Protein AF-A0A4Q5NP94-F1 (afdb_monomer_lite)

Foldseek 3Di:
DCVVVVVVLLVVLVVLLCLLLVFPDWDWDQDPVGIKIWGDDPPKIWIWDDDPSHTAWIFIHPPPQTKIKGFDPPPPDVPPDTQIDTDHGPDPDVVRLQSVLSSCLQQVDDDCVSCVNNVNRVVPQDPVNSVVSPVSGDPVSGDVVVVVVVD

Sequence (151 aa):
MEFEDVSEEIEWEARRVAAAFGVETFECLRGPWGLKWSGLLGTMQVTWSLRDKVVSYIELGPEGWGIELMLEPLEPFESGLTEWWFRPAKWDTPEWNELAARGLYRLGFEAEETMFEVGVILSAFSAHKKLELRLSMPREFWPQKWLDEGR

pLDDT: mean 78.72, std 16.16, range [39.88, 97.25]

Structure (mmCIF, N/CA/C/O backbone):
data_AF-A0A4Q5NP94-F1
#
_entry.id   AF-A0A4Q5NP94-F1
#
loop_
_atom_site.group_PDB
_atom_site.id
_atom_site.type_symbol
_atom_site.label_atom_id
_atom_site.label_alt_id
_atom_site.label_comp_id
_atom_site.label_asym_id
_atom_site.label_entity_id
_atom_site.label_seq_id
_atom_site.pdbx_PDB_ins_code
_atom_site.Cartn_x
_atom_site.Cartn_y
_atom_site.Cartn_z
_atom_site.occupancy
_atom_site.B_iso_or_equiv
_atom_site.auth_seq_id
_atom_site.auth_comp_id
_atom_site.auth_asym_id
_atom_site.auth_atom_id
_atom_site.pdbx_PDB_model_num
ATOM 1 N N . MET A 1 1 ? 19.185 -18.940 14.471 1.00 44.28 1 MET A N 1
ATOM 2 C CA . MET A 1 1 ? 17.785 -19.395 14.350 1.00 44.28 1 MET A CA 1
ATOM 3 C C . MET A 1 1 ? 16.957 -18.147 14.077 1.00 44.28 1 MET A C 1
ATOM 5 O O . MET A 1 1 ? 16.234 -17.702 14.944 1.00 44.28 1 MET A O 1
ATOM 9 N N . GLU A 1 2 ? 17.182 -17.520 12.916 1.00 54.94 2 GLU A N 1
ATOM 10 C CA . GLU A 1 2 ? 16.651 -16.179 12.578 1.00 54.94 2 GLU A CA 1
ATOM 11 C C . GLU A 1 2 ? 15.972 -16.156 11.194 1.00 54.94 2 GLU A C 1
ATOM 13 O O . GLU A 1 2 ? 15.407 -15.152 10.792 1.00 54.94 2 GLU A O 1
ATOM 18 N N . PHE A 1 3 ? 16.016 -17.265 10.444 1.00 51.44 3 PHE A N 1
ATOM 19 C CA . PHE A 1 3 ? 15.468 -17.323 9.085 1.00 51.44 3 PHE A CA 1
ATOM 20 C C . PHE A 1 3 ? 13.944 -17.499 9.048 1.00 51.44 3 PHE A C 1
ATOM 22 O O . PHE A 1 3 ? 13.313 -17.014 8.116 1.00 51.44 3 PHE A O 1
ATOM 29 N N . GLU A 1 4 ? 13.357 -18.175 10.041 1.00 64.12 4 GLU A N 1
ATOM 30 C CA . GLU A 1 4 ? 11.899 -18.350 10.138 1.00 64.12 4 GLU A CA 1
ATOM 31 C C . GLU A 1 4 ? 11.216 -17.024 10.514 1.00 64.12 4 GLU A C 1
ATOM 33 O O . GLU A 1 4 ? 10.288 -16.604 9.830 1.00 64.12 4 GLU A O 1
ATOM 38 N N . ASP A 1 5 ? 11.766 -16.298 11.490 1.00 66.44 5 ASP A N 1
ATOM 39 C CA . ASP A 1 5 ? 11.235 -15.014 11.982 1.00 66.44 5 ASP A CA 1
ATOM 40 C C . ASP A 1 5 ? 11.221 -13.923 10.890 1.00 66.44 5 ASP A C 1
ATOM 42 O O . ASP A 1 5 ? 10.228 -13.237 10.653 1.00 66.44 5 ASP A O 1
ATOM 46 N N . VAL A 1 6 ? 12.297 -13.845 10.097 1.00 69.19 6 VAL A N 1
ATOM 47 C CA . VAL A 1 6 ? 12.372 -12.925 8.950 1.00 69.19 6 VAL A CA 1
ATOM 48 C C . VAL A 1 6 ? 11.313 -13.248 7.888 1.00 69.19 6 VAL A C 1
ATOM 50 O O . VAL A 1 6 ? 10.810 -12.330 7.242 1.00 69.19 6 VAL A O 1
ATOM 53 N N . SER A 1 7 ? 10.956 -14.522 7.696 1.00 82.38 7 SER A N 1
ATOM 54 C CA . SER A 1 7 ? 9.940 -14.903 6.708 1.00 82.38 7 SER A CA 1
ATOM 55 C C . SER A 1 7 ? 8.522 -14.527 7.144 1.00 82.38 7 SER A C 1
ATOM 57 O O . SER A 1 7 ? 7.752 -14.036 6.318 1.00 82.38 7 SER A O 1
ATOM 59 N N . GLU A 1 8 ? 8.205 -14.667 8.434 1.00 88.56 8 GLU A N 1
ATOM 60 C CA . GLU A 1 8 ? 6.893 -14.304 8.979 1.00 88.56 8 GLU A CA 1
ATOM 61 C C . GLU A 1 8 ? 6.660 -12.793 8.928 1.00 88.56 8 GLU A C 1
ATOM 63 O O . GLU A 1 8 ? 5.596 -12.349 8.495 1.00 88.56 8 GLU A O 1
ATOM 68 N N . GLU A 1 9 ? 7.666 -11.994 9.289 1.00 88.88 9 GLU A N 1
ATOM 69 C CA . GLU A 1 9 ? 7.569 -10.533 9.222 1.00 88.88 9 GLU A CA 1
ATOM 70 C C . GLU A 1 9 ? 7.396 -10.028 7.781 1.00 88.88 9 GLU A C 1
ATOM 72 O O . GLU A 1 9 ? 6.581 -9.142 7.520 1.00 88.88 9 GLU A O 1
ATOM 77 N N . ILE A 1 10 ? 8.119 -10.619 6.823 1.00 90.31 10 ILE A N 1
ATOM 78 C CA . ILE A 1 10 ? 7.990 -10.292 5.396 1.00 90.31 10 ILE A CA 1
ATOM 79 C C . ILE A 1 10 ? 6.588 -10.638 4.880 1.00 90.31 10 ILE A C 1
ATOM 81 O O . ILE A 1 10 ? 5.977 -9.843 4.162 1.00 90.31 10 ILE A O 1
ATOM 85 N N . GLU A 1 11 ? 6.059 -11.811 5.231 1.00 92.38 11 GLU A N 1
ATOM 86 C CA . GLU A 1 11 ? 4.698 -12.191 4.849 1.00 92.38 11 GLU A CA 1
ATOM 87 C C . GLU A 1 11 ? 3.646 -11.286 5.484 1.00 92.38 11 GLU A C 1
ATOM 89 O O . GLU A 1 11 ? 2.670 -10.916 4.825 1.00 92.38 11 GLU A O 1
ATOM 94 N N . TRP A 1 12 ? 3.834 -10.934 6.754 1.00 93.62 12 TRP A N 1
ATOM 95 C CA . TRP A 1 12 ? 2.938 -10.042 7.469 1.00 93.62 12 TRP A CA 1
ATOM 96 C C . TRP A 1 12 ? 2.894 -8.666 6.804 1.00 93.62 12 TRP A C 1
ATOM 98 O O . TRP A 1 12 ? 1.807 -8.161 6.516 1.00 93.62 12 TRP A O 1
ATOM 108 N N . GLU A 1 13 ? 4.053 -8.106 6.460 1.00 93.31 13 GLU A N 1
ATOM 109 C CA . GLU A 1 13 ? 4.137 -6.812 5.786 1.00 93.31 13 GLU A CA 1
ATOM 110 C C . GLU A 1 13 ? 3.532 -6.871 4.377 1.00 93.31 13 GLU A C 1
ATOM 112 O O . GLU A 1 13 ? 2.796 -5.971 3.968 1.00 93.31 13 GLU A O 1
ATOM 117 N N . ALA A 1 14 ? 3.736 -7.969 3.644 1.00 94.44 14 ALA A N 1
ATOM 118 C CA . ALA A 1 14 ? 3.099 -8.151 2.344 1.00 94.44 14 ALA A CA 1
ATOM 119 C C . ALA A 1 14 ? 1.563 -8.178 2.451 1.00 94.44 14 ALA A C 1
ATOM 121 O O . ALA A 1 14 ? 0.877 -7.554 1.638 1.00 94.44 14 ALA A O 1
ATOM 122 N N . ARG A 1 15 ? 1.012 -8.840 3.478 1.00 96.19 15 ARG A N 1
ATOM 123 C CA . ARG A 1 15 ? -0.436 -8.837 3.759 1.00 96.19 15 ARG A CA 1
ATOM 124 C C . ARG A 1 15 ? -0.931 -7.453 4.166 1.00 96.19 15 ARG A C 1
ATOM 126 O O . ARG A 1 15 ? -2.010 -7.056 3.729 1.00 96.19 15 ARG A O 1
ATOM 133 N N . ARG A 1 16 ? -0.141 -6.702 4.942 1.00 95.81 16 ARG A N 1
ATOM 134 C CA . ARG A 1 16 ? -0.450 -5.315 5.312 1.00 95.81 16 ARG A CA 1
ATOM 135 C C . ARG A 1 16 ? -0.604 -4.433 4.074 1.00 95.81 16 ARG A C 1
ATOM 137 O O . ARG A 1 16 ? -1.588 -3.700 3.973 1.00 95.81 16 ARG A O 1
ATOM 144 N N . VAL A 1 17 ? 0.319 -4.541 3.114 1.00 95.44 17 VAL A N 1
ATOM 145 C CA . VAL A 1 17 ? 0.234 -3.820 1.833 1.00 95.44 17 VAL A CA 1
ATOM 146 C C . VAL A 1 17 ? -0.987 -4.261 1.034 1.00 95.44 17 VAL A C 1
ATOM 148 O O . VAL A 1 17 ? -1.769 -3.410 0.613 1.00 95.44 17 VAL A O 1
ATOM 151 N N . ALA A 1 18 ? -1.216 -5.568 0.888 1.00 96.69 18 ALA A N 1
ATOM 152 C CA . ALA A 1 18 ? -2.396 -6.075 0.192 1.00 96.69 18 ALA A CA 1
ATOM 153 C C . ALA A 1 18 ? -3.700 -5.505 0.789 1.00 96.69 18 ALA A C 1
ATOM 155 O O . ALA A 1 18 ? -4.520 -4.940 0.063 1.00 96.69 18 ALA A O 1
ATOM 156 N N . ALA A 1 19 ? -3.846 -5.543 2.117 1.00 96.69 19 ALA A N 1
ATOM 157 C CA . ALA A 1 19 ? -5.000 -4.989 2.824 1.00 96.69 19 ALA A CA 1
ATOM 158 C C . ALA A 1 19 ? -5.136 -3.469 2.633 1.00 96.69 19 ALA A C 1
ATOM 160 O O . ALA A 1 19 ? -6.240 -2.969 2.407 1.00 96.69 19 ALA A O 1
ATOM 161 N N . ALA A 1 20 ? -4.025 -2.725 2.665 1.00 95.50 20 ALA A N 1
ATOM 162 C CA . ALA A 1 20 ? -4.031 -1.286 2.423 1.00 95.50 20 ALA A CA 1
ATOM 163 C C . ALA A 1 20 ? -4.581 -0.938 1.031 1.00 95.50 20 ALA A C 1
ATOM 165 O O . ALA A 1 20 ? -5.342 0.020 0.891 1.00 95.50 20 ALA A O 1
ATOM 166 N N . PHE A 1 21 ? -4.281 -1.741 0.013 1.00 94.50 21 PHE A N 1
ATOM 167 C CA . PHE A 1 21 ? -4.786 -1.533 -1.346 1.00 94.50 21 PHE A CA 1
ATOM 168 C C . PHE A 1 21 ? -6.103 -2.266 -1.642 1.00 94.50 21 PHE A C 1
ATOM 170 O O . PHE A 1 21 ? -6.683 -2.056 -2.701 1.00 94.50 21 PHE A O 1
ATOM 177 N N . GLY A 1 22 ? -6.633 -3.056 -0.703 1.00 95.50 22 GLY A N 1
ATOM 178 C 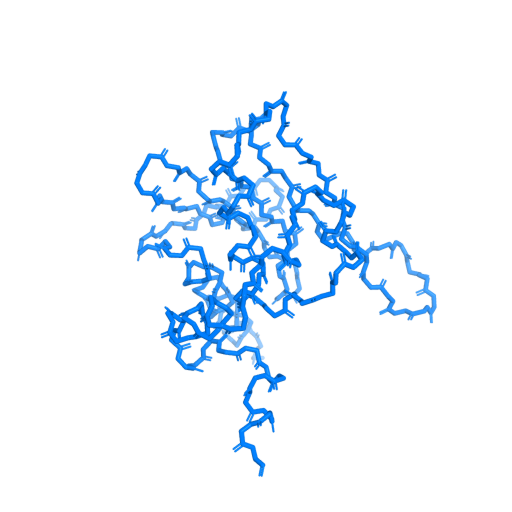CA . GLY A 1 22 ? -7.854 -3.846 -0.901 1.00 95.50 22 GLY A CA 1
ATOM 179 C C . GLY A 1 22 ? -7.665 -5.056 -1.823 1.00 95.50 22 GLY A C 1
ATOM 180 O O . GLY A 1 22 ? -8.627 -5.524 -2.423 1.00 95.50 22 GLY A O 1
ATOM 181 N N . VAL A 1 23 ? -6.433 -5.540 -1.964 1.00 96.81 23 VAL A N 1
ATOM 182 C CA . VAL A 1 23 ? -6.099 -6.738 -2.737 1.00 96.81 23 VAL A CA 1
ATOM 183 C C . VAL A 1 23 ? -6.438 -7.969 -1.898 1.00 96.81 23 VAL A C 1
ATOM 185 O O . VAL A 1 23 ? -5.832 -8.199 -0.854 1.00 96.81 23 VAL A O 1
ATOM 188 N N . GLU A 1 24 ? -7.403 -8.768 -2.353 1.00 94.88 24 GLU A N 1
ATOM 189 C CA . GLU A 1 24 ? -7.868 -9.955 -1.617 1.00 94.88 24 GLU A CA 1
ATOM 190 C C . GLU A 1 24 ? -6.936 -11.158 -1.791 1.00 94.88 24 GLU A C 1
ATOM 192 O O . GLU A 1 24 ? -6.704 -11.924 -0.857 1.00 94.88 24 GLU A O 1
ATOM 197 N N . THR A 1 25 ? -6.388 -11.318 -2.995 1.00 96.12 25 THR A N 1
ATOM 198 C CA . THR A 1 25 ? -5.493 -12.419 -3.353 1.00 96.12 25 THR A CA 1
ATOM 199 C C . THR A 1 25 ? -4.268 -11.878 -4.061 1.00 96.12 25 THR A C 1
ATOM 201 O O . THR A 1 25 ? -4.385 -11.046 -4.964 1.00 96.12 25 THR A O 1
ATOM 204 N N . PHE A 1 26 ? -3.104 -12.390 -3.689 1.00 97.25 26 PHE A N 1
ATOM 205 C CA . PHE A 1 26 ? -1.837 -12.015 -4.287 1.00 97.25 26 PHE A CA 1
ATOM 206 C C . PHE A 1 26 ? -0.894 -13.212 -4.330 1.00 97.25 26 PHE A C 1
ATOM 208 O O . PHE A 1 26 ? -1.030 -14.168 -3.564 1.00 97.25 26 PHE A O 1
ATOM 215 N N . GLU A 1 27 ? 0.075 -13.144 -5.226 1.00 96.25 27 GLU A N 1
ATOM 216 C CA . GLU A 1 27 ? 1.134 -14.130 -5.379 1.00 96.25 27 GLU A CA 1
ATOM 217 C C . GLU A 1 27 ? 2.496 -13.503 -5.093 1.00 96.25 27 GLU A C 1
ATOM 219 O O . GLU A 1 27 ? 2.693 -12.302 -5.277 1.00 96.25 27 GLU A O 1
ATOM 224 N N . CYS A 1 28 ? 3.436 -14.327 -4.632 1.00 95.44 28 CYS A N 1
ATOM 225 C CA . CYS A 1 28 ? 4.830 -13.941 -4.457 1.00 95.44 28 CYS A CA 1
ATOM 226 C C . CYS A 1 28 ? 5.644 -14.465 -5.643 1.00 95.44 28 CYS A C 1
ATOM 228 O O . CYS A 1 28 ? 5.729 -15.671 -5.882 1.00 95.44 28 CYS A O 1
ATOM 230 N N . LEU A 1 29 ? 6.253 -13.545 -6.376 1.00 90.81 29 LEU A N 1
ATOM 231 C CA . LEU A 1 29 ? 7.100 -13.784 -7.529 1.00 90.81 29 LEU A CA 1
ATOM 232 C C . LEU A 1 29 ? 8.551 -13.501 -7.141 1.00 90.81 29 LEU A C 1
ATOM 234 O O . LEU A 1 29 ? 8.890 -12.438 -6.618 1.00 90.81 29 LEU A O 1
ATOM 238 N N . ARG A 1 30 ? 9.444 -14.449 -7.427 1.00 87.94 30 ARG A N 1
ATOM 239 C CA . ARG A 1 30 ? 10.885 -14.238 -7.273 1.00 87.94 30 ARG A CA 1
ATOM 240 C C . ARG A 1 30 ? 11.441 -13.644 -8.566 1.00 87.94 30 ARG A C 1
ATOM 242 O O . ARG A 1 30 ? 11.500 -14.331 -9.583 1.00 87.94 30 ARG A O 1
ATOM 249 N N . GLY A 1 31 ? 11.858 -12.383 -8.510 1.00 79.44 31 GLY A N 1
ATOM 250 C CA . GLY A 1 31 ? 12.494 -11.675 -9.617 1.00 79.44 31 GLY A CA 1
ATOM 251 C C . GLY A 1 31 ? 14.010 -11.510 -9.437 1.00 79.44 31 GLY A C 1
ATOM 252 O O . GLY A 1 31 ? 14.555 -11.846 -8.383 1.00 79.44 31 GLY A O 1
ATOM 253 N N . PRO A 1 32 ? 14.705 -10.940 -10.440 1.00 78.25 32 PRO A N 1
ATOM 254 C CA . PRO A 1 32 ? 16.141 -10.637 -10.369 1.00 78.25 32 PRO A CA 1
ATOM 255 C C . PRO A 1 32 ? 16.514 -9.690 -9.219 1.00 78.25 32 PRO A C 1
ATOM 257 O O . PRO A 1 32 ? 17.647 -9.699 -8.751 1.00 78.25 32 PRO A O 1
ATOM 260 N N . TRP A 1 33 ? 15.550 -8.887 -8.767 1.00 75.25 33 TRP A N 1
ATOM 261 C CA . TRP A 1 33 ? 15.722 -7.829 -7.771 1.00 75.25 33 TRP A CA 1
ATOM 262 C C . TRP A 1 33 ? 15.159 -8.188 -6.389 1.00 75.25 33 TRP A C 1
ATOM 264 O O . TRP A 1 33 ? 15.055 -7.319 -5.530 1.00 75.25 33 TRP A O 1
ATOM 274 N N . GLY A 1 34 ? 14.783 -9.453 -6.169 1.00 84.06 34 GLY A N 1
ATOM 275 C CA . GLY A 1 34 ? 14.227 -9.932 -4.902 1.00 84.06 34 GLY A CA 1
ATOM 276 C C . GLY A 1 34 ? 12.800 -10.461 -5.022 1.00 84.06 34 GLY A C 1
ATOM 277 O O . GLY A 1 34 ? 12.375 -10.927 -6.082 1.00 84.06 34 GLY A O 1
ATOM 278 N N . LEU A 1 35 ? 12.076 -10.441 -3.903 1.00 90.00 35 LEU A N 1
ATOM 279 C CA . LEU A 1 35 ? 10.677 -10.858 -3.841 1.00 90.00 35 LEU A CA 1
ATOM 280 C C . LEU A 1 35 ? 9.770 -9.695 -4.254 1.00 90.00 35 LEU A C 1
ATOM 282 O O . LEU A 1 35 ? 9.912 -8.576 -3.757 1.00 90.00 35 LEU A O 1
ATOM 286 N N . LYS A 1 36 ? 8.844 -9.977 -5.168 1.00 92.81 36 LYS A N 1
ATOM 287 C CA . LYS A 1 36 ? 7.792 -9.066 -5.615 1.00 92.81 36 LYS A CA 1
ATOM 288 C C . LYS A 1 36 ? 6.459 -9.744 -5.329 1.00 92.81 36 LYS A C 1
ATOM 290 O O . LYS A 1 36 ? 6.298 -10.921 -5.628 1.00 92.81 36 LYS A O 1
ATOM 295 N N . TRP A 1 37 ? 5.504 -9.022 -4.780 1.00 95.50 37 TRP A N 1
ATOM 296 C CA . TRP A 1 37 ? 4.142 -9.499 -4.604 1.00 95.50 37 TRP A CA 1
ATOM 297 C C . TRP A 1 37 ? 3.246 -8.791 -5.598 1.00 95.50 37 TRP A C 1
ATOM 299 O O . TRP A 1 37 ? 3.436 -7.603 -5.851 1.00 95.50 37 TRP A O 1
ATOM 309 N N . SER A 1 38 ? 2.293 -9.510 -6.172 1.00 95.50 38 SER A N 1
ATOM 310 C CA . SER A 1 38 ? 1.347 -8.941 -7.124 1.00 95.50 38 SER A CA 1
ATOM 311 C C . SER A 1 38 ? -0.045 -9.484 -6.876 1.00 95.50 38 SER A C 1
ATOM 313 O O . SER A 1 38 ? -0.214 -10.672 -6.610 1.00 95.50 38 SER A O 1
ATOM 315 N N . GLY A 1 39 ? -1.047 -8.623 -6.977 1.00 95.75 39 GLY A N 1
ATOM 316 C CA . GLY A 1 39 ? -2.442 -9.024 -6.922 1.00 95.75 39 GLY A CA 1
ATOM 317 C C . GLY A 1 39 ? -3.335 -8.061 -7.686 1.00 95.75 39 GLY A C 1
ATOM 318 O O . GLY A 1 39 ? -2.903 -6.997 -8.135 1.00 95.75 39 GLY A O 1
ATOM 319 N N . LEU A 1 40 ? -4.589 -8.463 -7.860 1.00 94.81 40 LEU A N 1
ATOM 320 C CA . LEU A 1 40 ? -5.574 -7.693 -8.608 1.00 94.81 40 LEU A CA 1
ATOM 321 C C . LEU A 1 40 ? -6.561 -7.004 -7.666 1.00 94.81 40 LEU A C 1
ATOM 323 O O . LEU A 1 40 ? -7.062 -7.604 -6.717 1.00 94.81 40 LEU A O 1
ATOM 327 N N . LEU A 1 41 ? -6.889 -5.757 -7.996 1.00 92.06 41 LEU A N 1
ATOM 328 C CA . LEU A 1 41 ? -8.034 -5.021 -7.476 1.00 92.06 41 LEU A CA 1
ATOM 329 C C . LEU A 1 41 ? -8.944 -4.663 -8.657 1.00 92.06 41 LEU A C 1
ATOM 331 O O . LEU A 1 41 ? -8.703 -3.699 -9.388 1.00 92.06 41 LEU A O 1
ATOM 335 N N . GLY A 1 42 ? -9.983 -5.468 -8.880 1.00 89.94 42 GLY A N 1
ATOM 336 C CA . GLY A 1 42 ? -10.780 -5.378 -10.104 1.00 89.94 42 GLY A CA 1
ATOM 337 C C . GLY A 1 42 ? -9.918 -5.687 -11.332 1.00 89.94 42 GLY A C 1
ATOM 338 O O . GLY A 1 42 ? -9.421 -6.799 -11.472 1.00 89.94 42 GLY A O 1
ATOM 339 N N . THR A 1 43 ? -9.729 -4.704 -12.216 1.00 88.19 43 THR A N 1
ATOM 340 C CA . THR A 1 43 ? -8.829 -4.808 -13.384 1.00 88.19 43 THR A CA 1
ATOM 341 C C . THR A 1 43 ? -7.451 -4.192 -13.142 1.00 88.19 43 THR A C 1
ATOM 343 O O . THR A 1 43 ? -6.608 -4.219 -14.036 1.00 88.19 43 THR A O 1
ATOM 346 N N . MET A 1 44 ? -7.229 -3.588 -11.974 1.00 89.50 44 MET A N 1
ATOM 347 C CA . MET A 1 44 ? -5.961 -2.963 -11.624 1.00 89.50 44 MET A CA 1
ATOM 348 C C . MET A 1 44 ? -4.996 -4.003 -11.078 1.00 89.50 44 MET A C 1
ATOM 350 O O . MET A 1 44 ? -5.341 -4.725 -10.145 1.00 89.50 44 MET A O 1
ATOM 354 N N . GLN A 1 45 ? -3.771 -4.020 -11.591 1.00 92.75 45 GLN A N 1
ATOM 355 C CA . GLN A 1 45 ? -2.683 -4.749 -10.958 1.00 92.75 45 GLN A CA 1
ATOM 356 C C . GLN A 1 45 ? -2.015 -3.861 -9.909 1.00 92.75 45 GLN A C 1
ATOM 358 O O . GLN A 1 45 ? -1.653 -2.720 -10.188 1.00 92.75 45 GLN A O 1
ATOM 363 N N . VAL A 1 46 ? -1.869 -4.389 -8.700 1.00 93.81 46 VAL A N 1
ATOM 364 C CA . VAL A 1 46 ? -1.106 -3.779 -7.615 1.00 93.81 46 VAL A CA 1
ATOM 365 C C . VAL A 1 46 ? 0.089 -4.671 -7.377 1.00 93.81 46 VAL A C 1
ATOM 367 O O . VAL A 1 46 ? -0.061 -5.862 -7.103 1.00 93.81 46 VAL A O 1
ATOM 370 N N . THR A 1 47 ? 1.278 -4.105 -7.497 1.00 93.81 47 THR A N 1
ATOM 371 C CA . THR A 1 47 ? 2.512 -4.854 -7.322 1.00 93.81 47 THR A CA 1
ATOM 372 C C . THR A 1 47 ? 3.398 -4.146 -6.322 1.00 93.81 47 THR A C 1
ATOM 374 O O . THR A 1 47 ? 3.502 -2.932 -6.359 1.00 93.81 47 THR A O 1
ATOM 377 N N . TRP A 1 48 ? 4.044 -4.868 -5.418 1.00 94.12 48 TRP A N 1
ATOM 378 C CA . TRP A 1 48 ? 4.929 -4.263 -4.433 1.00 94.12 48 TRP A CA 1
ATOM 379 C C . TRP A 1 48 ? 6.150 -5.131 -4.172 1.00 94.12 48 TRP A C 1
ATOM 381 O O . TRP A 1 48 ? 6.155 -6.331 -4.443 1.00 94.12 48 TRP A O 1
ATOM 391 N N . SER A 1 49 ? 7.210 -4.523 -3.663 1.00 91.81 49 SER A N 1
ATOM 392 C CA . SER A 1 49 ? 8.361 -5.249 -3.134 1.00 91.81 49 SER A CA 1
ATOM 393 C C . SER A 1 49 ? 8.739 -4.704 -1.770 1.00 91.81 49 SER A C 1
ATOM 395 O O . SER A 1 49 ? 8.400 -3.571 -1.415 1.00 91.81 49 SER A O 1
ATOM 397 N N . LEU A 1 50 ? 9.421 -5.546 -1.003 1.00 88.19 50 LEU A N 1
ATOM 398 C CA . LEU A 1 50 ? 9.904 -5.230 0.330 1.00 88.19 50 LEU A CA 1
ATOM 399 C C . LEU A 1 50 ? 11.436 -5.279 0.324 1.00 88.19 50 LEU A C 1
ATOM 401 O O . LEU A 1 50 ? 12.027 -6.199 -0.251 1.00 88.19 50 LEU A O 1
ATOM 405 N N . ARG A 1 51 ? 12.073 -4.325 1.001 1.00 83.00 51 ARG A N 1
ATOM 406 C CA . ARG A 1 51 ? 13.505 -4.317 1.319 1.00 83.00 51 ARG A CA 1
ATOM 407 C C . ARG A 1 51 ? 13.638 -4.174 2.827 1.00 83.00 51 ARG A C 1
ATOM 409 O O . ARG A 1 51 ? 13.010 -3.300 3.411 1.00 83.00 51 ARG A O 1
ATOM 416 N N . ASP A 1 52 ? 14.409 -5.059 3.453 1.00 81.88 52 ASP A N 1
ATOM 417 C CA . ASP A 1 52 ? 14.651 -5.036 4.902 1.00 81.88 52 ASP A CA 1
ATOM 418 C C . ASP A 1 52 ? 13.359 -4.940 5.739 1.00 81.88 52 ASP A C 1
ATOM 420 O O . ASP A 1 52 ? 13.288 -4.186 6.703 1.00 81.88 52 ASP A O 1
ATOM 424 N N . LYS A 1 53 ? 12.328 -5.715 5.355 1.00 81.56 53 LYS A N 1
ATOM 425 C CA . LYS A 1 53 ? 10.992 -5.776 5.996 1.00 81.56 53 LYS A CA 1
ATOM 426 C C . LYS A 1 53 ? 10.145 -4.502 5.870 1.00 81.56 53 LYS A C 1
ATOM 428 O O . LYS A 1 53 ? 9.069 -4.423 6.451 1.00 81.56 53 LYS A O 1
ATOM 433 N N . VAL A 1 54 ? 10.588 -3.530 5.082 1.00 82.56 54 VAL A N 1
ATOM 434 C CA . VAL A 1 54 ? 9.838 -2.310 4.781 1.00 82.56 54 VAL A CA 1
ATOM 435 C C . VAL A 1 54 ? 9.430 -2.341 3.317 1.00 82.56 54 VAL A C 1
ATOM 437 O O . VAL A 1 54 ? 10.146 -2.876 2.470 1.00 82.56 54 VAL A O 1
ATOM 440 N N . VAL A 1 55 ? 8.270 -1.774 2.996 1.00 85.50 55 VAL A N 1
ATOM 441 C CA . VAL A 1 55 ? 7.885 -1.529 1.602 1.00 85.50 55 VAL A CA 1
ATOM 442 C C . VAL A 1 55 ? 9.005 -0.769 0.902 1.00 85.50 55 VAL A C 1
ATOM 444 O O . VAL A 1 55 ? 9.448 0.244 1.401 1.00 85.50 55 VAL A O 1
ATOM 447 N N . SER A 1 56 ? 9.503 -1.245 -0.232 1.00 84.81 56 SER A N 1
ATOM 448 C CA . SER A 1 56 ? 10.502 -0.515 -1.028 1.00 84.81 56 SER A CA 1
ATOM 449 C C . SER A 1 56 ? 9.924 0.031 -2.325 1.00 84.81 56 SER A C 1
ATOM 451 O O . SER A 1 56 ? 10.484 0.935 -2.936 1.00 84.81 56 SER A O 1
ATOM 453 N N . TYR A 1 57 ? 8.822 -0.553 -2.781 1.00 87.19 57 TYR A N 1
ATOM 454 C CA . TYR A 1 57 ? 8.248 -0.263 -4.082 1.00 87.19 57 TYR A CA 1
ATOM 455 C C . TYR A 1 57 ? 6.771 -0.627 -4.087 1.00 87.19 57 TYR A C 1
ATOM 457 O O . TYR A 1 57 ? 6.416 -1.701 -3.598 1.00 87.19 57 TYR A O 1
ATOM 465 N N . ILE A 1 58 ? 5.932 0.221 -4.673 1.00 90.00 58 ILE A N 1
ATOM 466 C CA . ILE A 1 58 ? 4.549 -0.085 -5.036 1.00 90.00 58 ILE A CA 1
ATOM 467 C C . ILE A 1 58 ? 4.314 0.410 -6.464 1.00 90.00 58 ILE A C 1
ATOM 469 O O . ILE A 1 58 ? 4.704 1.514 -6.823 1.00 90.00 58 ILE A O 1
ATOM 473 N N . GLU A 1 59 ? 3.636 -0.395 -7.262 1.00 90.19 59 GLU A N 1
ATOM 474 C CA . GLU A 1 59 ? 3.255 -0.125 -8.636 1.00 90.19 59 GLU A CA 1
ATOM 475 C C . GLU A 1 59 ? 1.757 -0.356 -8.804 1.00 90.19 59 GLU A C 1
ATOM 477 O O . GLU A 1 59 ? 1.244 -1.405 -8.401 1.00 90.19 59 GLU A O 1
ATOM 482 N N . LEU A 1 60 ? 1.057 0.606 -9.404 1.00 88.81 60 LEU A N 1
ATOM 483 C CA . LEU A 1 60 ? -0.369 0.502 -9.722 1.00 88.81 60 LEU A CA 1
ATOM 484 C C . LEU A 1 60 ? -0.579 0.599 -11.225 1.00 88.81 60 LEU A C 1
ATOM 486 O O . LEU A 1 60 ? -0.317 1.646 -11.812 1.00 88.81 60 LEU A O 1
ATOM 490 N N . GLY A 1 61 ? -1.096 -0.463 -11.830 1.00 87.56 61 GLY A N 1
ATOM 491 C CA . GLY A 1 61 ? -1.352 -0.547 -13.262 1.00 87.56 61 GLY A CA 1
ATOM 492 C C . GLY A 1 61 ? -0.587 -1.690 -13.927 1.00 87.56 61 GLY A C 1
ATOM 493 O O . GLY A 1 61 ? 0.105 -2.453 -13.254 1.00 87.56 61 GLY A O 1
ATOM 494 N N . PRO A 1 62 ? -0.742 -1.849 -15.252 1.00 80.12 62 PRO A N 1
ATOM 495 C CA . PRO A 1 62 ? 0.006 -2.846 -16.003 1.00 80.12 62 PRO A CA 1
ATOM 496 C C . PRO A 1 62 ? 1.512 -2.573 -15.916 1.00 80.12 62 PRO A C 1
ATOM 498 O O . PRO A 1 62 ? 1.940 -1.418 -15.973 1.00 80.12 62 PRO A O 1
ATOM 501 N N . GLU A 1 63 ? 2.293 -3.650 -15.813 1.00 71.44 63 GLU A N 1
ATOM 502 C CA . GLU A 1 63 ? 3.745 -3.607 -15.600 1.00 71.44 63 GLU A CA 1
ATOM 503 C C . GLU A 1 63 ? 4.467 -2.622 -16.539 1.00 71.44 63 GLU A C 1
ATOM 505 O O . GLU A 1 63 ? 4.401 -2.749 -17.765 1.00 71.44 63 GLU A O 1
ATOM 510 N N . GLY A 1 64 ? 5.171 -1.643 -15.960 1.00 68.81 64 GLY A N 1
ATOM 511 C CA . GLY A 1 64 ? 5.954 -0.627 -16.677 1.00 68.81 64 GLY A CA 1
ATOM 512 C C . GLY A 1 64 ? 5.142 0.545 -17.244 1.00 68.81 64 GLY A C 1
ATOM 513 O O . GLY A 1 64 ? 5.693 1.410 -17.937 1.00 68.81 64 GLY A O 1
ATOM 514 N N . TRP A 1 65 ? 3.839 0.589 -16.965 1.00 70.50 65 TRP A N 1
ATOM 515 C CA . TRP A 1 65 ? 2.921 1.640 -17.420 1.00 70.50 65 TRP A CA 1
ATOM 516 C C . TRP A 1 65 ? 2.122 2.280 -16.275 1.00 70.50 65 TRP A C 1
ATOM 518 O O . TRP A 1 65 ? 1.287 3.148 -16.539 1.00 70.50 65 TRP A O 1
ATOM 528 N N . GLY A 1 66 ? 2.379 1.859 -15.035 1.00 72.44 66 GLY A N 1
ATOM 529 C CA . GLY A 1 66 ? 1.671 2.264 -13.825 1.00 72.44 66 GLY A CA 1
ATOM 530 C C . GLY A 1 66 ? 2.210 3.505 -13.104 1.00 72.44 66 GLY A C 1
ATOM 531 O O . GLY A 1 66 ? 3.128 4.179 -13.573 1.00 72.44 66 GLY A O 1
ATOM 532 N N . ILE A 1 67 ? 1.616 3.795 -11.943 1.00 73.69 67 ILE A N 1
ATOM 533 C CA . ILE A 1 67 ? 2.172 4.710 -10.930 1.00 73.69 67 ILE A CA 1
ATOM 534 C C . ILE A 1 67 ? 3.255 3.954 -10.170 1.00 73.69 67 ILE A C 1
ATOM 536 O O . ILE A 1 67 ? 2.949 2.891 -9.639 1.00 73.69 67 ILE A O 1
ATOM 540 N N . GLU A 1 68 ? 4.465 4.506 -10.070 1.00 77.69 68 GLU A N 1
ATOM 541 C CA . GLU A 1 68 ? 5.563 3.920 -9.289 1.00 77.69 68 GLU A CA 1
ATOM 542 C C . GLU A 1 68 ? 5.797 4.752 -8.019 1.00 77.69 68 GLU A C 1
ATOM 544 O O . GLU A 1 68 ? 6.073 5.954 -8.075 1.00 77.69 68 GLU A O 1
ATOM 549 N N . LEU A 1 69 ? 5.696 4.096 -6.866 1.00 74.62 69 LEU A N 1
ATOM 550 C CA . LEU A 1 69 ? 6.018 4.628 -5.546 1.00 74.62 69 LEU A CA 1
ATOM 551 C C . LEU A 1 69 ? 7.286 3.925 -5.080 1.00 74.62 69 LEU A C 1
ATOM 553 O O . LEU A 1 69 ? 7.253 2.716 -4.852 1.00 74.62 69 LEU A O 1
ATOM 557 N N . MET A 1 70 ? 8.394 4.644 -4.942 1.00 71.94 70 MET A N 1
ATOM 558 C CA . MET A 1 70 ? 9.656 4.048 -4.517 1.00 71.94 70 MET A CA 1
ATOM 559 C C . MET A 1 70 ? 10.090 4.600 -3.166 1.00 71.94 70 MET A C 1
ATOM 561 O O . MET A 1 70 ? 10.141 5.810 -2.954 1.00 71.94 70 MET A O 1
ATOM 565 N N . LEU A 1 71 ? 10.438 3.680 -2.272 1.00 68.12 71 LEU A N 1
ATOM 566 C CA . LEU A 1 71 ? 11.190 3.951 -1.063 1.00 68.12 71 LEU A CA 1
ATOM 567 C C . LEU A 1 71 ? 12.661 3.710 -1.354 1.00 68.12 71 LEU A C 1
ATOM 569 O O . LEU A 1 71 ? 13.156 2.586 -1.230 1.00 68.12 71 LEU A O 1
ATOM 573 N N . GLU A 1 72 ? 13.363 4.763 -1.756 1.00 57.28 72 GLU A N 1
ATOM 574 C CA . GLU A 1 72 ? 14.815 4.724 -1.716 1.00 57.28 72 GLU A CA 1
ATOM 575 C C . GLU A 1 72 ? 15.267 5.239 -0.349 1.00 57.28 72 GLU A C 1
ATOM 577 O O . GLU A 1 72 ? 14.954 6.373 0.019 1.00 57.28 72 GLU A O 1
ATOM 582 N N . PRO A 1 73 ? 16.035 4.455 0.428 1.00 50.66 73 PRO A N 1
ATOM 583 C CA . PRO A 1 73 ? 16.945 5.095 1.352 1.00 50.66 73 PRO A CA 1
ATOM 584 C C . PRO A 1 73 ? 17.885 5.928 0.479 1.00 50.66 73 PRO A C 1
ATOM 586 O O . PRO A 1 73 ? 18.651 5.365 -0.308 1.00 50.66 73 PRO A O 1
ATOM 589 N N . LEU A 1 74 ? 17.809 7.258 0.588 1.00 46.31 74 LEU A N 1
ATOM 590 C CA . LEU A 1 74 ? 18.925 8.102 0.179 1.00 46.31 74 LEU A CA 1
ATOM 591 C C . LEU A 1 74 ? 20.170 7.464 0.806 1.00 46.31 74 LEU A C 1
ATOM 593 O O . LEU A 1 74 ? 20.138 7.097 1.984 1.00 46.31 74 LEU A O 1
ATOM 597 N N . GLU A 1 75 ? 21.204 7.231 -0.003 1.00 44.81 75 GLU A N 1
ATOM 598 C CA . GLU A 1 75 ? 22.544 6.802 0.426 1.00 44.81 75 GLU A CA 1
ATOM 599 C C . GLU A 1 75 ? 22.901 7.290 1.834 1.00 44.81 75 GLU A C 1
ATOM 601 O O . GLU A 1 75 ? 22.448 8.378 2.172 1.00 44.81 75 GLU A O 1
ATOM 606 N N . PRO A 1 76 ? 23.724 6.569 2.629 1.00 43.16 76 PRO A N 1
ATOM 607 C CA . PRO A 1 76 ? 23.827 6.727 4.082 1.00 43.16 76 PRO A CA 1
ATOM 608 C C . PRO A 1 76 ? 24.142 8.169 4.494 1.00 43.16 76 PRO A C 1
ATOM 610 O O . PRO A 1 76 ? 25.282 8.537 4.759 1.00 43.16 76 PRO A O 1
ATOM 613 N N . PHE A 1 77 ? 23.107 8.992 4.563 1.00 39.88 77 PHE A N 1
ATOM 614 C CA . PHE A 1 77 ? 23.140 10.312 5.124 1.00 39.88 77 PHE A CA 1
ATOM 615 C C . PHE A 1 77 ? 22.811 10.101 6.587 1.00 39.88 77 PHE A C 1
ATOM 617 O O . PHE A 1 77 ? 21.827 9.456 6.953 1.00 39.88 77 PHE A O 1
ATOM 624 N N . GLU A 1 78 ? 23.675 10.648 7.429 1.00 43.19 78 GLU A N 1
ATOM 625 C CA . GLU A 1 78 ? 23.669 10.572 8.890 1.00 43.19 78 GLU A CA 1
ATOM 626 C C . GLU A 1 78 ? 22.353 11.060 9.547 1.00 43.19 78 GLU A C 1
ATOM 628 O O . GLU A 1 78 ? 22.251 11.105 10.769 1.00 43.19 78 GLU A O 1
ATOM 633 N N . SER A 1 79 ? 21.338 11.431 8.758 1.00 44.12 79 SER A N 1
ATOM 634 C CA . SER A 1 79 ? 20.058 11.992 9.184 1.00 44.12 79 SER A CA 1
ATOM 635 C C . SER A 1 79 ? 18.941 10.967 9.408 1.00 44.12 79 SER A C 1
ATOM 637 O O . SER A 1 79 ? 17.940 11.324 10.024 1.00 44.12 79 SER A O 1
ATOM 639 N N . GLY A 1 80 ? 19.068 9.716 8.942 1.00 47.22 80 GLY A N 1
ATOM 640 C CA . GLY A 1 80 ? 18.032 8.690 9.149 1.00 47.22 80 GLY A CA 1
ATOM 641 C C . GLY A 1 80 ? 16.675 9.009 8.499 1.00 47.22 80 GLY A C 1
ATOM 642 O O . GLY A 1 80 ? 15.657 8.447 8.900 1.00 47.22 80 GLY A O 1
ATOM 643 N N . LEU A 1 81 ? 16.644 9.915 7.518 1.00 40.56 81 LEU A N 1
ATOM 644 C CA . LEU A 1 81 ? 15.431 10.290 6.796 1.00 40.56 81 LEU A CA 1
ATOM 645 C C . LEU A 1 81 ? 15.251 9.384 5.575 1.00 40.56 81 LEU A C 1
ATOM 647 O O . LEU A 1 81 ? 16.143 9.257 4.741 1.00 40.56 81 LEU A O 1
ATOM 651 N N . THR A 1 82 ? 14.093 8.737 5.485 1.00 53.12 82 THR A N 1
ATOM 652 C CA . THR A 1 82 ? 13.670 7.985 4.300 1.00 53.12 82 THR A CA 1
ATOM 653 C C . THR A 1 82 ? 12.802 8.903 3.440 1.00 53.12 82 THR A C 1
ATOM 655 O O . THR A 1 82 ? 11.732 9.311 3.889 1.00 53.12 82 THR A O 1
ATOM 658 N N . GLU A 1 83 ? 13.250 9.248 2.232 1.00 54.03 83 GLU A N 1
ATOM 659 C CA . GLU A 1 83 ? 12.462 10.051 1.287 1.00 54.03 83 GLU A CA 1
ATOM 660 C C . GLU A 1 83 ? 11.790 9.138 0.254 1.00 54.03 83 GLU A C 1
ATOM 662 O O . GLU A 1 83 ? 12.415 8.260 -0.341 1.00 54.03 83 GLU A O 1
ATOM 667 N N . TRP A 1 84 ? 10.482 9.322 0.067 1.00 56.84 84 TRP A N 1
ATOM 668 C CA . TRP A 1 84 ? 9.720 8.626 -0.964 1.00 56.84 84 TRP A CA 1
ATOM 669 C C . TRP A 1 84 ? 9.840 9.383 -2.278 1.00 56.84 84 TRP A C 1
ATOM 671 O O . TRP A 1 84 ? 9.544 10.573 -2.336 1.00 56.84 84 TRP A O 1
ATOM 681 N N . TRP A 1 85 ? 10.180 8.670 -3.346 1.00 58.28 85 TRP A N 1
ATOM 682 C CA . TRP A 1 85 ? 10.141 9.212 -4.695 1.00 58.28 85 TRP A CA 1
ATOM 683 C C . TRP A 1 85 ? 8.880 8.731 -5.387 1.00 58.28 85 TRP A C 1
ATOM 685 O O . TRP A 1 85 ? 8.521 7.550 -5.347 1.00 58.28 85 TRP A O 1
ATOM 695 N N . PHE A 1 86 ? 8.219 9.664 -6.054 1.00 62.03 86 PHE A N 1
ATOM 696 C CA . PHE A 1 86 ? 7.025 9.384 -6.822 1.00 62.03 86 PHE A CA 1
ATOM 697 C C . PHE A 1 86 ? 7.255 9.636 -8.281 1.00 62.03 86 PHE A C 1
ATOM 699 O O . PHE A 1 86 ? 7.663 10.723 -8.699 1.00 62.03 86 PHE A O 1
ATOM 706 N N . ARG A 1 87 ? 6.909 8.627 -9.065 1.00 65.00 87 ARG A N 1
ATOM 707 C CA . ARG A 1 87 ? 6.758 8.795 -10.489 1.00 65.00 87 ARG A CA 1
ATOM 708 C C . ARG A 1 87 ? 5.269 8.729 -10.796 1.00 65.00 87 ARG A C 1
ATOM 710 O O . ARG A 1 87 ? 4.694 7.640 -10.695 1.00 65.00 87 ARG A O 1
ATOM 717 N N . PRO A 1 88 ? 4.634 9.854 -11.182 1.00 59.56 88 PRO A N 1
ATOM 718 C CA . PRO A 1 88 ? 3.275 9.776 -11.685 1.00 59.56 88 PRO A CA 1
ATOM 719 C C . PRO A 1 88 ? 3.258 8.784 -12.837 1.00 59.56 88 PRO A C 1
ATOM 721 O O . PRO A 1 88 ? 4.218 8.710 -13.618 1.00 59.56 88 PRO A O 1
ATOM 724 N N . ALA A 1 89 ? 2.158 8.042 -12.961 1.00 58.06 89 ALA A N 1
ATOM 725 C CA . ALA A 1 89 ? 1.915 7.304 -14.185 1.00 58.06 89 ALA A CA 1
ATOM 726 C C . ALA A 1 89 ? 2.100 8.255 -15.372 1.00 58.06 89 ALA A C 1
ATOM 728 O O . ALA A 1 89 ? 1.772 9.441 -15.306 1.00 58.06 89 ALA A O 1
ATOM 729 N N . LYS A 1 90 ? 2.577 7.726 -16.503 1.00 57.16 90 LYS A N 1
ATOM 730 C CA . LYS A 1 90 ? 2.645 8.489 -17.764 1.00 57.16 90 LYS A CA 1
ATOM 731 C C . LYS A 1 90 ? 1.284 9.069 -18.193 1.00 57.16 90 LYS A C 1
ATOM 733 O O . LYS A 1 90 ? 1.239 9.870 -19.122 1.00 57.16 90 LYS A O 1
ATOM 738 N N . TRP A 1 91 ? 0.201 8.644 -17.544 1.00 55.00 91 TRP A N 1
ATOM 739 C CA . TRP A 1 91 ? -1.181 8.975 -17.836 1.00 55.00 91 TRP A CA 1
ATOM 740 C C . TRP A 1 91 ? -1.842 9.512 -16.567 1.00 55.00 91 TRP A C 1
ATOM 742 O O . TRP A 1 91 ? -1.900 8.814 -15.555 1.00 55.00 91 TRP A O 1
ATOM 752 N N . ASP A 1 92 ? -2.353 10.740 -16.643 1.00 65.50 92 ASP A N 1
ATOM 753 C CA . ASP A 1 92 ? -3.198 11.353 -15.617 1.00 65.50 92 ASP A CA 1
ATOM 754 C C . ASP A 1 92 ? -4.514 10.567 -15.517 1.00 65.50 92 ASP A C 1
ATOM 756 O O . ASP A 1 92 ? -5.468 10.807 -16.254 1.00 65.50 92 ASP A O 1
ATOM 760 N N . THR A 1 93 ? -4.507 9.531 -14.681 1.00 75.94 93 THR A N 1
ATOM 761 C CA . THR A 1 93 ? -5.632 8.624 -14.436 1.00 75.94 93 THR A CA 1
ATOM 762 C C . THR A 1 93 ? -6.108 8.863 -13.005 1.00 75.94 93 THR A C 1
ATOM 764 O O . THR A 1 93 ? -5.532 8.317 -12.058 1.00 75.94 93 THR A O 1
ATOM 767 N N . PRO A 1 94 ? -7.129 9.721 -12.804 1.00 78.69 94 PRO A N 1
ATOM 768 C CA . PRO A 1 94 ? -7.574 10.132 -11.474 1.00 78.69 94 PRO A CA 1
ATOM 769 C C . PRO A 1 94 ? -7.917 8.958 -10.554 1.00 78.69 94 PRO A C 1
ATOM 771 O O . PRO A 1 94 ? -7.670 9.020 -9.352 1.00 78.69 94 PRO A O 1
ATOM 774 N N . GLU A 1 95 ? -8.429 7.863 -11.115 1.00 81.81 95 GLU A N 1
ATOM 775 C CA . GLU A 1 95 ? -8.778 6.654 -10.374 1.00 81.81 95 GLU A CA 1
ATOM 776 C C . GLU A 1 95 ? -7.544 5.972 -9.768 1.00 81.81 95 GLU A C 1
ATOM 778 O O . GLU A 1 95 ? -7.607 5.432 -8.663 1.00 81.81 95 GLU A O 1
ATOM 783 N N . TRP A 1 96 ? -6.410 6.002 -10.474 1.00 82.94 96 TRP A N 1
ATOM 784 C CA . TRP A 1 96 ? -5.163 5.381 -10.025 1.00 82.94 96 TRP A CA 1
ATOM 785 C C . TRP A 1 96 ? -4.525 6.239 -8.937 1.00 82.94 96 TRP A C 1
ATOM 787 O O . TRP A 1 96 ? -4.077 5.712 -7.918 1.00 82.94 96 TRP A O 1
ATOM 797 N N . ASN A 1 97 ? -4.571 7.563 -9.114 1.00 78.62 97 ASN A N 1
ATOM 798 C CA . ASN A 1 97 ? -4.127 8.526 -8.111 1.00 78.62 97 ASN A CA 1
ATOM 799 C C . ASN A 1 97 ? -4.947 8.390 -6.826 1.00 78.62 97 ASN A C 1
ATOM 801 O O . ASN A 1 97 ? -4.375 8.317 -5.741 1.00 78.62 97 ASN A O 1
ATOM 805 N N . GLU A 1 98 ? -6.276 8.288 -6.928 1.00 83.81 98 GLU A N 1
ATOM 806 C CA . GLU A 1 98 ? -7.140 8.081 -5.767 1.00 83.81 98 GLU A CA 1
ATOM 807 C C . GLU A 1 98 ? -6.855 6.741 -5.072 1.00 83.81 98 GLU A C 1
ATOM 809 O O . GLU A 1 98 ? -6.833 6.671 -3.839 1.00 83.81 98 GLU A O 1
ATOM 814 N N . LEU A 1 99 ? -6.606 5.675 -5.834 1.00 87.00 99 LEU A N 1
ATOM 815 C CA . LEU A 1 99 ? -6.244 4.382 -5.264 1.00 87.00 99 LEU A CA 1
ATOM 816 C C . LEU A 1 99 ? -4.903 4.444 -4.517 1.00 87.00 99 LEU A C 1
ATOM 818 O O . LEU A 1 99 ? -4.830 3.982 -3.375 1.00 87.00 99 LEU A O 1
ATOM 822 N N . ALA A 1 100 ? -3.880 5.057 -5.124 1.00 85.56 100 ALA A N 1
ATOM 823 C CA . ALA A 1 100 ? -2.585 5.312 -4.493 1.00 85.56 100 ALA A CA 1
ATOM 824 C C . ALA A 1 100 ? -2.760 6.069 -3.175 1.00 85.56 100 ALA A C 1
ATOM 826 O O . ALA A 1 100 ? -2.249 5.644 -2.141 1.00 85.56 100 ALA A O 1
ATOM 827 N N . ALA A 1 101 ? -3.570 7.129 -3.198 1.00 84.50 101 ALA A N 1
ATOM 828 C CA . ALA A 1 101 ? -3.931 7.943 -2.043 1.00 84.50 101 ALA A CA 1
ATOM 829 C C . ALA A 1 101 ? -4.447 7.104 -0.881 1.00 84.50 101 ALA A C 1
ATOM 831 O O . ALA A 1 101 ? -3.949 7.175 0.242 1.00 84.50 101 ALA A O 1
ATOM 832 N N . ARG A 1 102 ? -5.468 6.293 -1.160 1.00 89.88 102 ARG A N 1
ATOM 833 C CA . ARG A 1 102 ? -6.143 5.480 -0.151 1.00 89.88 102 ARG A CA 1
ATOM 834 C C . ARG A 1 102 ? -5.201 4.422 0.415 1.00 89.88 102 ARG A C 1
ATOM 836 O O 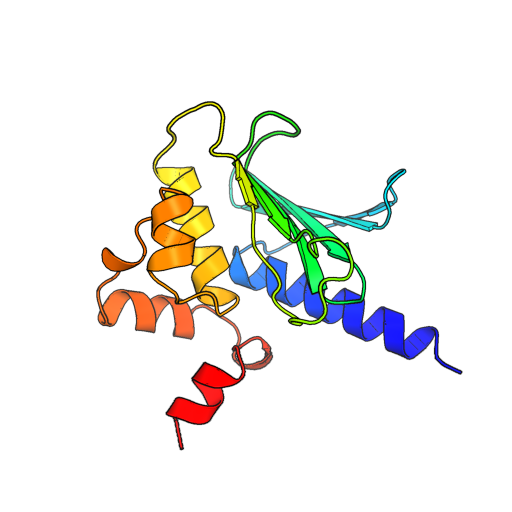. ARG A 1 102 ? -5.191 4.232 1.630 1.00 89.88 102 ARG A O 1
ATOM 843 N N . GLY A 1 103 ? -4.417 3.770 -0.444 1.00 90.94 103 GLY A N 1
ATOM 844 C CA . GLY A 1 103 ? -3.429 2.773 -0.038 1.00 90.94 103 GLY A CA 1
ATOM 845 C C . GLY A 1 103 ? -2.342 3.365 0.855 1.00 90.94 103 GLY A C 1
ATOM 846 O O . GLY A 1 103 ? -2.135 2.886 1.967 1.00 90.94 103 GLY A O 1
ATOM 847 N N . LEU A 1 104 ? -1.721 4.465 0.425 1.00 87.62 104 LEU A N 1
ATOM 848 C CA . LEU A 1 104 ? -0.701 5.168 1.204 1.00 87.62 104 LEU A CA 1
ATOM 849 C C . LEU A 1 104 ? -1.258 5.675 2.541 1.00 87.62 104 LEU A C 1
ATOM 851 O O . LEU A 1 104 ? -0.640 5.462 3.583 1.00 87.62 104 LEU A O 1
ATOM 855 N N . TYR A 1 105 ? -2.461 6.256 2.544 1.00 88.31 105 TYR A N 1
ATOM 856 C CA . TYR A 1 105 ? -3.111 6.678 3.784 1.00 88.31 105 TYR A CA 1
ATOM 857 C C . TYR A 1 105 ? -3.244 5.525 4.783 1.00 88.31 105 TYR A C 1
ATOM 859 O O . TYR A 1 105 ? -2.884 5.657 5.951 1.00 88.31 105 TYR A O 1
ATOM 867 N N . ARG A 1 106 ? -3.716 4.364 4.312 1.00 92.19 106 ARG A N 1
ATOM 868 C CA . ARG A 1 106 ? -3.860 3.155 5.136 1.00 92.19 106 ARG A CA 1
ATOM 869 C C . ARG A 1 106 ? -2.528 2.613 5.639 1.00 92.19 106 ARG A C 1
ATOM 871 O O . ARG A 1 106 ? -2.471 2.106 6.751 1.00 92.19 106 ARG A O 1
ATOM 878 N N . LEU A 1 107 ? -1.449 2.774 4.880 1.00 89.81 107 LEU A N 1
ATOM 879 C CA . LEU A 1 107 ? -0.107 2.403 5.330 1.00 89.81 107 LEU A CA 1
ATOM 880 C C . LEU A 1 107 ? 0.478 3.353 6.389 1.00 89.81 107 LEU A C 1
ATOM 882 O O . LEU A 1 107 ? 1.532 3.032 6.939 1.00 89.81 107 LEU A O 1
ATOM 886 N N . GLY A 1 108 ? -0.212 4.454 6.713 1.00 87.81 108 GLY A N 1
ATOM 887 C CA . GLY A 1 108 ? 0.179 5.420 7.742 1.00 87.81 108 GLY A CA 1
ATOM 888 C C . GLY A 1 108 ? 0.823 6.691 7.197 1.00 87.81 108 GLY A C 1
ATOM 889 O O . GLY A 1 108 ? 1.290 7.518 7.981 1.00 87.81 108 GLY A O 1
ATOM 890 N N . PHE A 1 109 ? 0.837 6.877 5.877 1.00 81.88 109 PHE A N 1
ATOM 891 C CA . PHE A 1 109 ? 1.297 8.121 5.276 1.00 81.88 109 PHE A CA 1
ATOM 892 C C . PHE A 1 109 ? 0.187 9.168 5.412 1.00 81.88 109 PHE A C 1
ATOM 894 O O . PHE A 1 109 ? -0.895 9.029 4.854 1.00 81.88 109 PHE A O 1
ATOM 901 N N . GLU A 1 110 ? 0.423 10.203 6.215 1.00 75.38 110 GLU A N 1
ATOM 902 C CA . GLU A 1 110 ? -0.554 11.280 6.438 1.00 75.38 110 GLU A CA 1
ATOM 903 C C . GL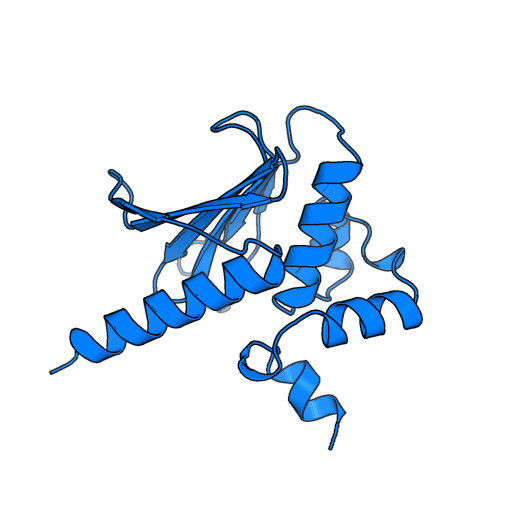U A 1 110 ? 0.009 12.673 6.120 1.00 75.38 110 GLU A C 1
ATOM 905 O O . GLU A 1 110 ? -0.736 13.651 6.176 1.00 75.38 110 GLU A O 1
ATOM 910 N N . ALA A 1 111 ? 1.309 12.778 5.819 1.00 64.69 111 ALA A N 1
ATOM 911 C CA . ALA A 1 111 ? 1.974 14.052 5.578 1.00 64.69 111 ALA A CA 1
ATOM 912 C C . ALA A 1 111 ? 1.499 14.669 4.257 1.00 64.69 111 ALA A C 1
ATOM 914 O O . ALA A 1 111 ? 1.746 14.131 3.178 1.00 64.69 111 ALA A O 1
ATOM 915 N N . GLU A 1 112 ? 0.835 15.822 4.355 1.00 60.56 112 GLU A N 1
ATOM 916 C CA . GLU A 1 112 ? 0.331 16.574 3.202 1.00 60.56 112 GLU A CA 1
ATOM 917 C C . GLU A 1 112 ? 1.455 16.972 2.236 1.00 60.56 112 GLU A C 1
ATOM 919 O O . GLU A 1 112 ? 1.220 17.026 1.035 1.00 60.56 112 GLU A O 1
ATOM 924 N N . GLU A 1 113 ? 2.678 17.173 2.738 1.00 54.84 113 GLU A N 1
ATOM 925 C CA . GLU A 1 113 ? 3.858 17.549 1.947 1.00 54.84 113 GLU A CA 1
ATOM 926 C C . GLU A 1 113 ? 4.337 16.404 1.041 1.00 54.84 113 GLU A C 1
ATOM 928 O O . GLU A 1 113 ? 4.401 16.579 -0.174 1.00 54.84 113 GLU A O 1
ATOM 933 N N . THR A 1 114 ? 4.532 15.196 1.588 1.00 56.69 114 THR A N 1
ATOM 934 C CA . THR A 1 114 ? 4.881 13.991 0.805 1.00 56.69 114 THR A CA 1
ATOM 935 C C . THR A 1 114 ? 3.799 13.654 -0.222 1.00 56.69 114 THR A C 1
ATOM 937 O O . THR A 1 114 ? 4.063 13.004 -1.222 1.00 56.69 114 THR A O 1
ATOM 940 N N . MET A 1 115 ? 2.564 14.095 0.022 1.00 62.06 115 MET A N 1
ATOM 941 C CA . MET A 1 115 ? 1.380 13.779 -0.777 1.00 62.06 115 MET A CA 1
ATOM 942 C C . MET A 1 115 ? 1.075 14.828 -1.856 1.00 62.06 115 MET A C 1
ATOM 944 O O . MET A 1 115 ? 0.533 14.522 -2.918 1.00 62.06 115 MET A O 1
ATOM 948 N N . PHE A 1 116 ? 1.492 16.068 -1.630 1.00 58.31 116 PHE A N 1
ATOM 949 C CA . PHE A 1 116 ? 1.423 17.130 -2.623 1.00 58.31 116 PHE A CA 1
ATOM 950 C C . PHE A 1 116 ? 2.416 16.898 -3.769 1.00 58.31 116 PHE A C 1
ATOM 952 O O . PHE A 1 116 ? 2.053 17.047 -4.936 1.00 58.31 116 PHE A O 1
ATOM 959 N N . GLU A 1 117 ? 3.637 16.459 -3.456 1.00 55.69 117 GLU A N 1
ATOM 960 C CA . GLU A 1 117 ? 4.682 16.176 -4.454 1.00 55.69 117 GLU A CA 1
ATOM 961 C C . GLU A 1 117 ? 4.329 15.003 -5.373 1.00 55.69 117 GLU A C 1
ATOM 963 O O . GLU A 1 117 ? 4.674 14.996 -6.555 1.00 55.69 117 GLU A O 1
ATOM 968 N N . VAL A 1 118 ? 3.556 14.047 -4.859 1.00 54.22 118 VAL A N 1
ATOM 969 C CA . VAL A 1 118 ? 3.040 12.908 -5.626 1.00 54.22 118 VAL A CA 1
ATOM 970 C C . VAL A 1 118 ? 1.775 13.244 -6.440 1.00 54.22 118 VAL A C 1
ATOM 972 O O . VAL A 1 118 ? 1.183 12.371 -7.060 1.00 54.22 118 VAL A O 1
ATOM 975 N N . GLY A 1 119 ? 1.279 14.486 -6.429 1.00 58.66 119 GLY A N 1
ATOM 976 C CA . GLY A 1 119 ? 0.011 14.831 -7.096 1.00 58.66 119 GLY A CA 1
ATOM 977 C C . GLY A 1 119 ? -1.213 14.095 -6.522 1.00 58.66 119 GLY A C 1
ATOM 978 O O . GLY A 1 119 ? -2.281 14.076 -7.135 1.00 58.66 119 GLY A O 1
ATOM 979 N N . VAL A 1 120 ? -1.069 13.495 -5.336 1.00 61.69 120 VAL A N 1
ATOM 980 C CA . VAL A 1 120 ? -2.099 12.726 -4.643 1.00 61.69 120 VAL A CA 1
ATOM 981 C C . VAL A 1 120 ? -2.630 13.569 -3.494 1.00 61.69 120 VAL A C 1
ATOM 983 O O . VAL A 1 120 ? -2.095 13.591 -2.389 1.00 61.69 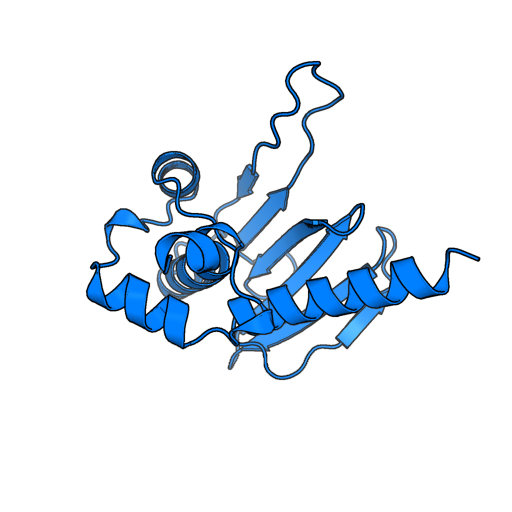120 VAL A O 1
ATOM 986 N N . ILE A 1 121 ? -3.713 14.296 -3.740 1.00 61.12 121 ILE A N 1
ATOM 987 C CA . ILE A 1 121 ? -4.228 15.268 -2.774 1.00 61.12 121 ILE A CA 1
ATOM 988 C C . ILE A 1 121 ? -4.986 14.548 -1.642 1.00 61.12 121 ILE A C 1
ATOM 990 O O . ILE A 1 121 ? -6.210 14.434 -1.669 1.00 61.12 121 ILE A O 1
ATOM 994 N N . LEU A 1 122 ? -4.277 14.090 -0.603 1.00 58.84 122 LEU A N 1
ATOM 995 C CA . LEU A 1 122 ? -4.904 13.586 0.630 1.00 58.84 122 LEU A CA 1
ATOM 996 C C . LEU A 1 122 ? -5.610 14.662 1.447 1.00 58.84 122 LEU A C 1
ATOM 998 O O . LEU A 1 122 ? -6.537 14.344 2.196 1.00 58.84 122 LEU A O 1
ATOM 1002 N N . SER A 1 123 ? -5.228 15.929 1.285 1.00 57.38 123 SER A N 1
ATOM 1003 C CA . SER A 1 123 ? -5.959 17.057 1.872 1.00 57.38 123 SER A CA 1
ATOM 1004 C C . SER A 1 123 ? -7.391 17.176 1.324 1.00 57.38 123 SER A C 1
ATOM 1006 O O . SER A 1 123 ? -8.226 17.837 1.937 1.00 57.38 123 SER A O 1
ATOM 1008 N N . ALA A 1 124 ? -7.729 16.459 0.241 1.00 63.69 124 ALA A N 1
ATOM 1009 C CA . ALA A 1 124 ? -9.102 16.319 -0.238 1.00 63.69 124 ALA A CA 1
ATOM 1010 C C . ALA A 1 124 ? -9.941 15.343 0.608 1.00 63.69 124 ALA A C 1
ATOM 1012 O O . ALA A 1 124 ? -11.173 15.369 0.537 1.00 63.69 124 ALA A O 1
ATOM 1013 N N . PHE A 1 125 ? -9.324 14.471 1.415 1.00 80.12 125 PHE A N 1
ATOM 1014 C CA . PHE A 1 125 ? -10.083 13.566 2.274 1.00 80.12 125 PHE A CA 1
ATOM 1015 C C . PHE A 1 125 ? -10.637 14.318 3.477 1.00 80.12 125 PHE A C 1
ATOM 1017 O O . PHE A 1 125 ? -9.909 14.758 4.369 1.00 80.12 125 PHE A O 1
ATOM 1024 N N . SER A 1 126 ? -11.966 14.390 3.537 1.00 87.12 126 SER A N 1
ATOM 1025 C CA . SER A 1 126 ? -12.673 14.836 4.732 1.00 87.12 126 SER A CA 1
ATOM 1026 C C . SER A 1 126 ? -12.309 13.963 5.940 1.00 87.12 126 SER A C 1
ATOM 1028 O O . SER A 1 126 ? -11.936 12.796 5.798 1.00 87.12 126 SER A O 1
ATOM 1030 N N . ALA A 1 127 ? -12.475 14.495 7.154 1.00 88.44 127 ALA A N 1
ATOM 1031 C CA . ALA A 1 127 ? -12.281 13.717 8.382 1.00 88.44 127 ALA A CA 1
ATOM 1032 C C . ALA A 1 127 ? -13.128 12.430 8.392 1.00 88.44 127 ALA A C 1
ATOM 1034 O O . ALA A 1 127 ? -12.662 11.377 8.819 1.00 88.44 127 ALA A O 1
ATOM 1035 N N . HIS A 1 128 ? -14.348 12.499 7.845 1.00 90.75 128 HIS A N 1
ATOM 1036 C CA . HIS A 1 128 ? -15.203 11.331 7.663 1.00 90.75 128 HIS A CA 1
ATOM 1037 C C . HIS A 1 128 ? -14.564 10.298 6.728 1.00 90.75 128 HIS A C 1
ATOM 1039 O O . HIS A 1 128 ? -14.497 9.124 7.078 1.00 90.75 128 HIS A O 1
ATOM 1045 N N . LYS A 1 129 ? -14.015 10.730 5.585 1.00 89.38 129 LYS A N 1
ATOM 1046 C CA . LYS A 1 129 ? -13.354 9.823 4.642 1.00 89.38 129 LYS A CA 1
ATOM 1047 C C . LYS A 1 129 ? -12.115 9.163 5.242 1.00 89.38 129 LYS A C 1
ATOM 1049 O O . LYS A 1 129 ? -11.910 7.966 5.062 1.00 89.38 129 LYS A O 1
ATOM 1054 N N . LYS A 1 130 ? -11.312 9.927 5.984 1.00 90.31 130 LYS A N 1
ATOM 1055 C CA . LYS A 1 130 ? -10.160 9.405 6.732 1.00 90.31 130 LYS A CA 1
ATOM 1056 C C . LYS A 1 130 ? -10.600 8.323 7.722 1.00 90.31 130 LYS A C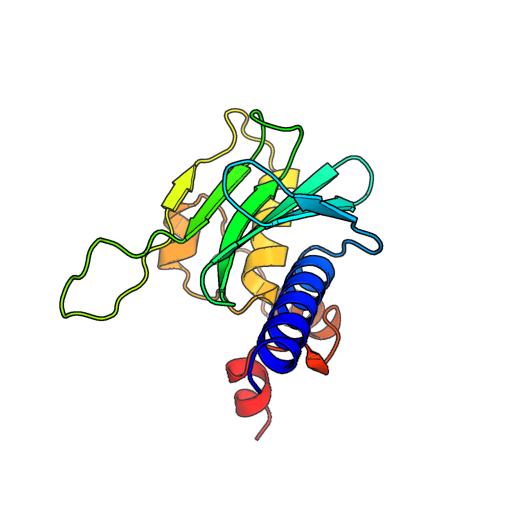 1
ATOM 1058 O O . LYS A 1 130 ? -10.018 7.242 7.741 1.00 90.31 130 LYS A O 1
ATOM 1063 N N . LEU A 1 131 ? -11.682 8.559 8.467 1.00 91.56 131 LEU A N 1
ATOM 1064 C CA . LEU A 1 131 ? -12.253 7.567 9.379 1.00 91.56 131 LEU A CA 1
ATOM 1065 C C . LEU A 1 131 ? -12.741 6.303 8.650 1.00 91.56 131 LEU A C 1
ATOM 1067 O O . LEU A 1 131 ? -12.419 5.202 9.085 1.00 91.56 131 LEU A O 1
ATOM 1071 N N . GLU A 1 132 ? -13.461 6.434 7.532 1.00 93.50 132 GLU A N 1
ATOM 1072 C CA . GLU A 1 132 ? -13.877 5.280 6.716 1.00 93.50 132 GLU A CA 1
ATOM 1073 C C . GLU A 1 132 ? -12.677 4.441 6.262 1.00 93.50 132 GLU A C 1
ATOM 1075 O O . GLU A 1 132 ? -12.707 3.213 6.333 1.00 93.50 132 GLU A O 1
ATOM 1080 N N . LEU A 1 133 ? -11.605 5.097 5.807 1.00 92.38 133 LEU A N 1
ATOM 1081 C CA . LEU A 1 133 ? -10.401 4.409 5.349 1.00 92.38 133 LEU A CA 1
ATOM 1082 C C . LEU A 1 133 ? -9.712 3.655 6.487 1.00 92.38 133 LEU A C 1
ATOM 1084 O O . LEU A 1 133 ? -9.319 2.507 6.274 1.00 92.38 133 LEU A O 1
ATOM 1088 N N . ARG A 1 134 ? -9.638 4.248 7.686 1.00 92.31 134 ARG A N 1
ATOM 1089 C CA . ARG A 1 134 ? -9.141 3.573 8.898 1.00 92.31 134 ARG A CA 1
ATOM 1090 C C . ARG A 1 134 ? -9.960 2.320 9.203 1.00 92.31 134 ARG A C 1
ATOM 1092 O O . ARG A 1 134 ? -9.406 1.239 9.361 1.00 92.31 134 ARG A O 1
ATOM 1099 N N . LEU A 1 135 ? -11.288 2.448 9.215 1.00 93.12 135 LEU A N 1
ATOM 1100 C CA . LEU A 1 135 ? -12.203 1.344 9.523 1.00 93.12 135 LEU A CA 1
ATOM 1101 C C . LEU A 1 135 ? -12.235 0.253 8.443 1.00 93.12 135 LEU A C 1
ATOM 1103 O O . LEU A 1 135 ? -12.605 -0.878 8.743 1.00 93.12 135 LEU A O 1
ATOM 1107 N N . SER A 1 136 ? -11.841 0.569 7.206 1.00 93.62 136 SER A N 1
ATOM 1108 C CA . SER A 1 136 ? -11.728 -0.420 6.125 1.00 93.62 136 SER A CA 1
ATOM 1109 C C . SER A 1 136 ? -10.486 -1.311 6.221 1.00 93.62 136 SER A C 1
ATOM 1111 O O . SER A 1 136 ? -10.397 -2.302 5.503 1.00 93.62 136 SER A O 1
ATOM 1113 N N . MET A 1 137 ? -9.526 -0.962 7.081 1.00 93.81 137 MET A N 1
ATOM 1114 C CA . MET A 1 137 ? -8.311 -1.739 7.292 1.00 93.81 137 MET A CA 1
ATOM 1115 C C . MET A 1 137 ? -8.487 -2.667 8.506 1.00 93.81 137 MET A C 1
ATOM 1117 O O . MET A 1 137 ? -8.940 -2.188 9.552 1.00 93.81 137 MET A O 1
ATOM 1121 N N . PRO A 1 138 ? -8.116 -3.960 8.417 1.00 94.25 138 PRO A N 1
ATOM 1122 C CA . PRO A 1 138 ? -8.095 -4.844 9.579 1.00 94.25 138 PRO A CA 1
ATOM 1123 C C . PRO A 1 138 ? -7.245 -4.248 10.705 1.00 94.25 138 PRO A C 1
ATOM 1125 O O . PRO A 1 138 ? -6.189 -3.662 10.454 1.00 94.25 138 PRO A O 1
ATOM 1128 N N . ARG A 1 139 ? -7.722 -4.357 11.948 1.00 93.06 139 ARG A N 1
ATOM 1129 C CA . ARG A 1 139 ? -7.145 -3.642 13.099 1.00 93.06 139 ARG A CA 1
ATOM 1130 C C . ARG A 1 139 ? -5.703 -4.061 13.386 1.00 93.06 139 ARG A C 1
ATOM 1132 O O . ARG A 1 139 ? -4.915 -3.245 13.849 1.00 93.06 139 ARG A O 1
ATOM 1139 N N . GLU A 1 140 ? -5.362 -5.311 13.101 1.00 94.25 140 GLU A N 1
ATOM 1140 C CA . GLU A 1 140 ? -4.012 -5.860 13.205 1.00 94.25 140 GLU A CA 1
ATOM 1141 C C . GLU A 1 140 ? -2.999 -5.145 12.304 1.00 94.25 140 GLU A C 1
ATOM 1143 O O . GLU A 1 140 ? -1.819 -5.151 12.620 1.00 94.25 140 GLU A O 1
ATOM 1148 N N . PHE A 1 141 ? -3.449 -4.494 11.230 1.00 94.19 141 PHE A N 1
ATOM 1149 C CA . PHE A 1 141 ? -2.602 -3.801 10.258 1.00 94.19 141 PHE A CA 1
ATOM 1150 C C . PHE A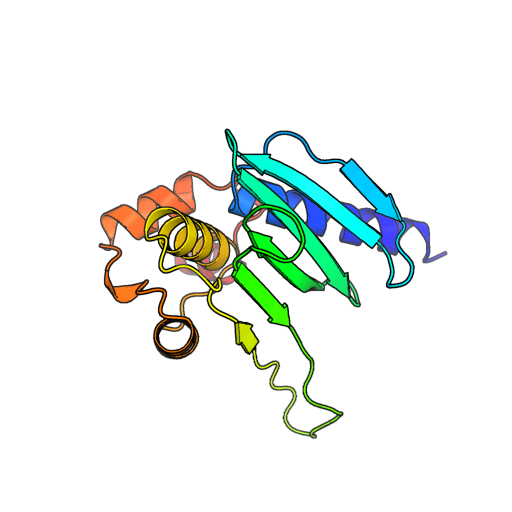 1 141 ? -2.547 -2.286 10.458 1.00 94.19 141 PHE A C 1
ATOM 1152 O O . PHE A 1 141 ? -1.890 -1.590 9.679 1.00 94.19 141 PHE A O 1
ATOM 1159 N N . TRP A 1 142 ? -3.236 -1.763 11.475 1.00 92.25 142 TRP A N 1
ATOM 1160 C CA . TRP A 1 142 ? -3.273 -0.329 11.725 1.00 92.25 142 TRP A CA 1
ATOM 1161 C C . TRP A 1 142 ? -1.874 0.211 12.052 1.00 92.25 142 TRP A C 1
ATOM 1163 O O . TRP A 1 142 ? -1.183 -0.353 12.903 1.00 92.25 142 TRP A O 1
ATOM 1173 N N . PRO A 1 143 ? -1.468 1.341 11.444 1.00 89.06 143 PRO A N 1
ATOM 1174 C CA . PRO A 1 143 ? -0.297 2.089 11.874 1.00 89.06 143 PRO A CA 1
ATOM 1175 C C . PRO A 1 143 ? -0.349 2.396 13.374 1.00 89.06 143 PRO A C 1
ATOM 1177 O O . PRO A 1 143 ? -1.394 2.795 13.895 1.00 89.06 143 PRO A O 1
ATOM 1180 N N . GLN A 1 144 ? 0.793 2.286 14.060 1.00 87.06 144 GLN A N 1
ATOM 1181 C CA . GLN A 1 144 ? 0.888 2.497 15.511 1.00 87.06 144 GLN A CA 1
ATOM 1182 C C . GLN A 1 144 ? 0.288 3.843 15.951 1.00 87.06 144 GLN A C 1
ATOM 1184 O O . GLN A 1 144 ? -0.454 3.902 16.928 1.00 87.06 144 GLN A O 1
ATOM 1189 N N . LYS A 1 145 ? 0.503 4.900 15.158 1.00 86.50 145 LYS A N 1
ATOM 1190 C CA . LYS A 1 145 ? -0.077 6.231 15.381 1.00 86.50 145 LYS A CA 1
ATOM 1191 C C . LYS A 1 145 ? -1.602 6.197 15.573 1.00 86.50 145 LYS A C 1
ATOM 1193 O O . LYS A 1 145 ? -2.120 6.861 16.464 1.00 86.50 145 LYS A O 1
ATOM 1198 N N . TRP A 1 146 ? -2.328 5.403 14.782 1.00 88.25 146 TRP A N 1
ATOM 1199 C CA . TRP A 1 146 ? -3.788 5.288 14.905 1.00 88.25 146 TRP A CA 1
ATOM 1200 C C . TRP A 1 146 ? -4.219 4.538 16.166 1.00 88.25 146 TRP A C 1
ATOM 1202 O O . TRP A 1 146 ? -5.296 4.801 16.698 1.00 88.25 146 TRP A O 1
ATOM 1212 N N . LEU A 1 147 ? -3.399 3.600 16.642 1.00 86.94 147 LEU A N 1
ATOM 1213 C CA . LEU A 1 147 ? -3.648 2.884 17.893 1.00 86.94 147 LEU A CA 1
ATOM 1214 C C . LEU A 1 147 ? -3.408 3.784 19.112 1.00 86.94 147 LEU A C 1
ATOM 1216 O O . LEU A 1 147 ? -4.122 3.653 20.108 1.00 86.94 147 LEU A O 1
ATOM 1220 N N . ASP A 1 148 ? -2.447 4.702 19.017 1.00 87.19 148 ASP A N 1
ATOM 1221 C CA . ASP A 1 148 ? -2.091 5.633 20.091 1.00 87.19 148 ASP A CA 1
ATOM 1222 C C . ASP A 1 148 ? -3.103 6.783 20.239 1.00 87.19 148 ASP A C 1
ATOM 1224 O O . ASP A 1 148 ? -3.385 7.197 21.358 1.00 87.19 148 ASP A O 1
ATOM 1228 N N . GLU A 1 149 ? -3.720 7.246 19.144 1.00 81.56 149 GLU A N 1
ATOM 1229 C CA . GLU A 1 149 ? -4.770 8.288 19.149 1.00 81.56 149 GLU A CA 1
ATOM 1230 C C . GLU A 1 149 ? -6.056 7.879 19.901 1.00 81.56 149 GLU A C 1
ATOM 1232 O O . GLU A 1 149 ? -6.875 8.733 20.239 1.00 81.56 149 GLU A O 1
ATOM 1237 N N . GLY A 1 150 ? -6.267 6.581 20.139 1.00 65.19 150 GLY A N 1
ATOM 1238 C CA . GLY A 1 150 ? -7.443 6.053 20.838 1.00 65.19 150 GLY A CA 1
ATOM 1239 C C . GLY A 1 150 ? -7.290 5.908 22.357 1.00 65.19 150 GLY A C 1
ATOM 1240 O O . GLY A 1 150 ? -8.190 5.339 22.981 1.00 65.19 150 GLY A O 1
ATOM 1241 N N . ARG A 1 151 ? -6.158 6.339 22.931 1.00 54.00 151 ARG A N 1
ATOM 1242 C CA . ARG A 1 151 ? -5.852 6.289 24.372 1.00 54.00 151 ARG A CA 1
ATOM 1243 C C . ARG A 1 151 ? -6.006 7.655 25.027 1.00 54.00 151 ARG A C 1
ATOM 1245 O O . ARG A 1 151 ? -6.489 7.663 26.180 1.00 54.00 151 ARG A O 1
#

Secondary structure (DSSP, 8-state):
--HHHHHHHHHHHHHHHHHHHT-S-EEEEEETTEEEEEEEETTEEEEEEEETTEEEEEEESSTTSSEEEEEE--TT-TT---EEEEE--SS--HHHHHHHHHHHHHTT---HHHHHHTT--GGGS-HHHHHHHHHTS-GGG--HHHHHTT-

Radius of gyration: 15.42 Å; chains: 1; bounding box: 39×37×42 Å